Protein AF-A0A126QMX7-F1 (afdb_monomer)

Radius of gyration: 22.41 Å; Cα contacts (8 Å, |Δi|>4): 35; chains: 1; bounding box: 69×64×42 Å

Mean predicted aligned error: 15.21 Å

Secondary structure (DSSP, 8-state):
--HHHHHHHHHHHHHHHHTS-HHHHHHTHHHHHHHHHS--SSHHHHHHHHHHHHHHHHHHHHHHHHHHHHHTT-TTSPPPP--TTGGGS-GGGTT--------------------------------

Organism: NCBI:txid1716143

pLDDT: mean 73.43, std 20.55, range [33.56, 97.38]

Foldseek 3Di:
DVVVVVVVVVVVVVVVLLPDDLVVLVVCQVVLVVLQVDDDPDPVNVVSVVSNVSSLVNQLVVVVVVQVVVCVVDPPDDRDDDDSVVSSDPPPPVVPPDDPDDDDDDDDDDDDDDDDDDDDDDDDDDD

Structure (mmCIF, N/CA/C/O backbone):
data_AF-A0A126QMX7-F1
#
_entry.id   AF-A0A126QMX7-F1
#
loop_
_atom_site.group_PDB
_atom_site.id
_atom_site.type_symbol
_atom_site.label_atom_id
_atom_site.label_alt_id
_atom_site.label_comp_id
_atom_site.label_asym_id
_atom_site.label_entity_id
_atom_site.label_seq_id
_atom_site.pdbx_PDB_ins_code
_atom_site.Cartn_x
_atom_site.Cartn_y
_atom_site.Cartn_z
_atom_site.occupancy
_atom_site.B_iso_or_equiv
_atom_site.auth_seq_id
_atom_site.auth_comp_id
_atom_site.auth_asym_id
_atom_site.auth_atom_id
_atom_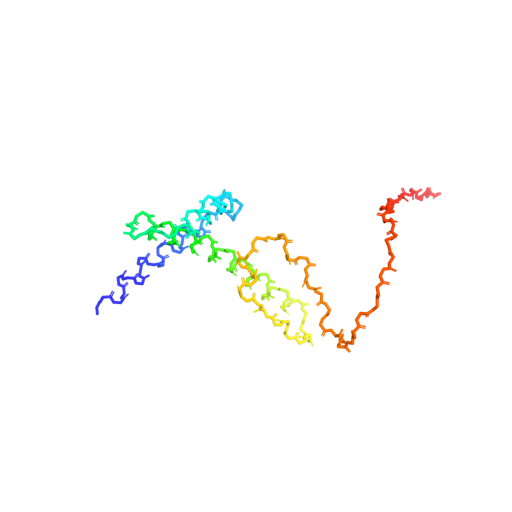site.pdbx_PDB_model_num
ATOM 1 N N . MET A 1 1 ? -10.896 24.576 -3.202 1.00 53.03 1 MET A N 1
ATOM 2 C CA . MET A 1 1 ? -9.943 24.752 -2.073 1.00 53.03 1 MET A CA 1
ATOM 3 C C . MET A 1 1 ? -9.623 23.445 -1.331 1.00 53.03 1 MET A C 1
ATOM 5 O O . MET A 1 1 ? -8.533 23.349 -0.782 1.00 53.03 1 MET A O 1
ATOM 9 N N . SER A 1 2 ? -10.504 22.435 -1.325 1.00 59.12 2 SER A N 1
ATOM 10 C CA . SER A 1 2 ? -10.284 21.117 -0.691 1.00 59.12 2 SER A CA 1
ATOM 11 C C . SER A 1 2 ? -9.320 20.187 -1.445 1.00 59.12 2 SER A C 1
ATOM 13 O O . SER A 1 2 ? -8.597 19.427 -0.802 1.00 59.12 2 SER A O 1
ATOM 15 N N . GLU A 1 3 ? -9.255 20.277 -2.779 1.00 61.31 3 GLU A N 1
ATOM 16 C CA . GLU A 1 3 ? -8.410 19.407 -3.620 1.00 61.31 3 GLU A CA 1
ATOM 17 C C . GLU A 1 3 ? -6.930 19.441 -3.214 1.00 61.31 3 GLU A C 1
ATOM 19 O O . GLU A 1 3 ? -6.346 18.386 -2.979 1.00 61.31 3 GLU A O 1
ATOM 24 N N . SER A 1 4 ? -6.343 20.626 -2.982 1.00 84.25 4 SER A N 1
ATOM 25 C CA . SER A 1 4 ? -4.911 20.703 -2.642 1.00 84.25 4 SER A CA 1
ATOM 26 C C . SER A 1 4 ? -4.563 20.094 -1.278 1.00 84.25 4 SER A C 1
ATOM 28 O O . SER A 1 4 ? -3.423 19.688 -1.075 1.00 84.25 4 SER A O 1
ATOM 30 N N . TYR A 1 5 ? -5.496 20.048 -0.317 1.00 89.94 5 TYR A N 1
ATOM 31 C CA . TYR A 1 5 ? -5.214 19.485 1.010 1.00 89.94 5 TYR A CA 1
ATOM 32 C C . TYR A 1 5 ? -5.237 17.956 0.976 1.00 89.94 5 TYR A C 1
ATOM 34 O O . TYR A 1 5 ? -4.306 17.316 1.467 1.00 89.94 5 TYR A O 1
ATOM 42 N N . MET A 1 6 ? -6.268 17.384 0.348 1.00 92.00 6 MET A N 1
ATOM 43 C CA . MET A 1 6 ? -6.391 15.935 0.188 1.00 92.00 6 MET A CA 1
ATOM 44 C C . MET A 1 6 ? -5.265 15.376 -0.679 1.00 92.00 6 MET A C 1
ATOM 46 O O . MET A 1 6 ? -4.635 14.393 -0.301 1.00 92.00 6 MET A O 1
ATOM 50 N N . GLU A 1 7 ? -4.936 16.047 -1.781 1.00 92.62 7 GLU A N 1
ATOM 51 C CA . GLU A 1 7 ? -3.807 15.669 -2.629 1.00 92.62 7 GLU A CA 1
ATOM 52 C C . GLU A 1 7 ? -2.480 15.710 -1.857 1.00 92.62 7 GLU A C 1
ATOM 54 O O . GLU A 1 7 ? -1.708 14.754 -1.895 1.00 92.62 7 GLU A O 1
ATOM 59 N N . LYS A 1 8 ? -2.226 16.765 -1.068 1.00 93.69 8 LYS A N 1
ATOM 60 C CA . LYS A 1 8 ? -1.029 16.843 -0.210 1.00 93.69 8 LYS A CA 1
ATOM 61 C C . LYS A 1 8 ? -0.971 15.708 0.811 1.00 93.69 8 LYS A C 1
ATOM 63 O O . LYS A 1 8 ? 0.116 15.190 1.069 1.00 93.69 8 LYS A O 1
ATOM 68 N N . ALA A 1 9 ? -2.107 15.321 1.391 1.00 93.56 9 ALA A N 1
ATOM 69 C CA . ALA A 1 9 ? -2.177 14.199 2.321 1.00 93.56 9 ALA A CA 1
ATOM 70 C C . ALA A 1 9 ? -1.854 12.870 1.621 1.00 93.56 9 ALA A C 1
ATOM 72 O O . ALA A 1 9 ? -1.011 12.115 2.108 1.00 93.56 9 ALA A O 1
ATOM 73 N N . LEU A 1 10 ? -2.441 12.625 0.446 1.00 91.56 10 LEU A N 1
ATOM 74 C CA . LEU A 1 10 ? -2.161 11.439 -0.367 1.00 91.56 10 LEU A CA 1
ATOM 75 C C . LEU A 1 10 ? -0.696 11.387 -0.815 1.00 91.56 10 LEU A C 1
ATOM 77 O O . LEU A 1 10 ? -0.053 10.350 -0.681 1.00 91.56 10 LEU A O 1
ATOM 81 N N . LEU A 1 11 ? -0.120 12.509 -1.253 1.00 93.94 11 LEU A N 1
ATOM 82 C CA . LEU A 1 11 ? 1.299 12.599 -1.606 1.00 93.94 11 LEU A CA 1
ATOM 83 C C . LEU A 1 11 ? 2.211 12.330 -0.406 1.00 93.94 11 LEU A C 1
ATOM 85 O O . LEU A 1 11 ? 3.261 11.703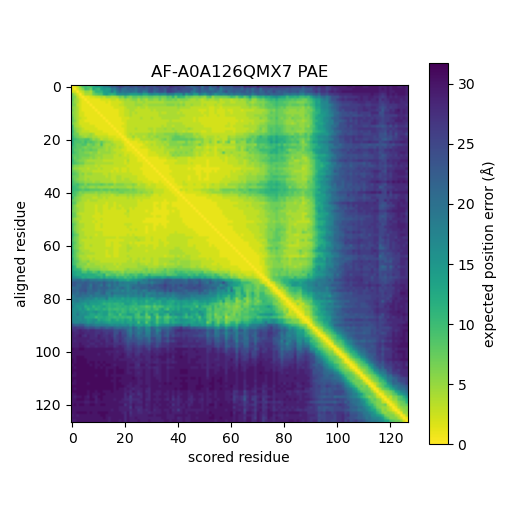 -0.553 1.00 93.94 11 LEU A O 1
ATOM 89 N N . LYS A 1 12 ? 1.830 12.784 0.793 1.00 94.44 12 LYS A N 1
ATOM 90 C CA . LYS A 1 12 ? 2.576 12.486 2.020 1.00 94.44 12 LYS A CA 1
ATOM 91 C C . LYS A 1 12 ? 2.549 10.989 2.328 1.00 94.44 12 LYS A C 1
ATOM 93 O O . LYS A 1 12 ? 3.607 10.432 2.611 1.00 94.44 12 LYS A O 1
ATOM 98 N N . LEU A 1 13 ? 1.387 10.346 2.214 1.00 92.44 13 LEU A N 1
ATOM 99 C CA . LEU A 1 13 ? 1.252 8.896 2.373 1.00 92.44 13 LEU A CA 1
ATOM 100 C C . LEU A 1 13 ? 2.072 8.141 1.324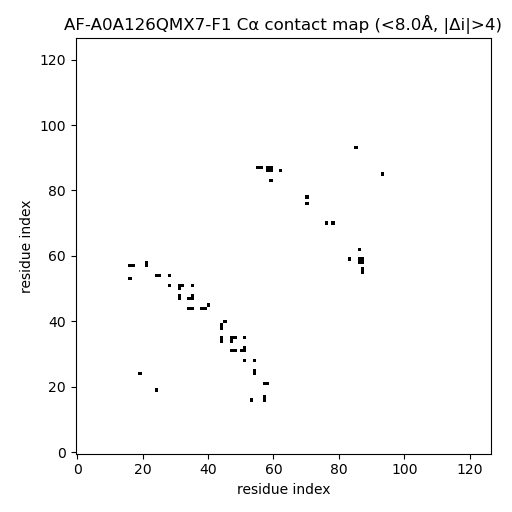 1.00 92.44 13 LEU A C 1
ATOM 102 O O . LEU A 1 13 ? 2.840 7.256 1.682 1.00 92.44 13 LEU A O 1
ATOM 106 N N . ALA A 1 14 ? 1.994 8.537 0.053 1.00 92.44 14 ALA A N 1
ATOM 107 C CA . ALA A 1 14 ? 2.763 7.917 -1.023 1.00 92.44 14 ALA A CA 1
ATOM 108 C C . ALA A 1 14 ? 4.273 7.970 -0.748 1.00 92.44 14 ALA A C 1
ATOM 110 O O . ALA A 1 14 ? 4.962 6.963 -0.889 1.00 92.44 14 ALA A O 1
ATOM 111 N N . ARG A 1 15 ? 4.793 9.115 -0.282 1.00 93.44 15 ARG A N 1
ATOM 112 C CA . ARG A 1 15 ? 6.208 9.254 0.105 1.00 93.44 15 ARG A CA 1
ATOM 113 C C . ARG A 1 15 ? 6.583 8.366 1.286 1.00 93.44 15 ARG A C 1
ATOM 115 O O . ARG A 1 15 ? 7.652 7.769 1.261 1.00 93.44 15 ARG A O 1
ATOM 122 N N . GLN A 1 16 ? 5.722 8.286 2.301 1.00 92.12 16 GLN A N 1
ATOM 123 C CA . GLN A 1 16 ? 5.947 7.417 3.458 1.00 92.12 16 GLN A CA 1
ATOM 124 C C . GLN A 1 16 ? 5.988 5.945 3.045 1.00 92.12 16 GLN A C 1
ATOM 126 O O . GLN A 1 16 ? 6.894 5.227 3.446 1.00 92.12 16 GLN A O 1
ATOM 131 N N . ILE A 1 17 ? 5.055 5.517 2.195 1.00 90.38 17 ILE A N 1
ATOM 132 C CA . ILE A 1 17 ? 4.983 4.135 1.716 1.00 90.38 17 ILE A CA 1
ATOM 133 C C . ILE A 1 17 ? 6.193 3.792 0.852 1.00 90.38 17 ILE A C 1
ATOM 135 O O . ILE A 1 17 ? 6.785 2.732 1.016 1.00 90.38 17 ILE A O 1
ATOM 139 N N . ASN A 1 18 ? 6.601 4.713 -0.022 1.00 88.88 18 ASN A N 1
ATOM 140 C CA . ASN A 1 18 ? 7.752 4.533 -0.900 1.00 88.88 18 ASN A CA 1
ATOM 141 C C . ASN A 1 18 ? 9.095 4.464 -0.149 1.00 88.88 18 ASN A C 1
ATOM 143 O O . ASN A 1 18 ? 10.097 4.087 -0.747 1.00 88.88 18 ASN A O 1
ATOM 147 N N . ALA A 1 19 ? 9.125 4.856 1.129 1.00 88.38 19 ALA A N 1
ATOM 148 C CA . ALA A 1 19 ? 10.298 4.723 1.986 1.00 88.38 19 ALA A CA 1
ATOM 149 C C . ALA A 1 19 ? 10.424 3.328 2.624 1.00 88.38 19 ALA A C 1
ATOM 151 O O . ALA A 1 19 ? 11.506 2.985 3.096 1.00 88.38 19 ALA A O 1
ATOM 152 N N . TYR A 1 20 ? 9.351 2.529 2.652 1.00 85.56 20 TYR A N 1
ATOM 153 C CA . TYR A 1 20 ? 9.419 1.137 3.095 1.00 85.56 20 TYR A CA 1
ATOM 154 C C . TYR A 1 20 ? 9.965 0.245 1.981 1.00 85.56 20 TYR A C 1
ATOM 156 O O . TYR A 1 20 ? 9.678 0.458 0.800 1.00 85.56 20 TYR A O 1
ATOM 164 N N . ASP A 1 21 ? 10.725 -0.783 2.357 1.00 80.38 21 ASP A N 1
ATOM 165 C CA . ASP A 1 21 ? 11.134 -1.806 1.404 1.00 80.38 21 ASP A CA 1
ATOM 166 C C . ASP A 1 21 ? 9.953 -2.728 1.033 1.00 80.38 21 ASP A C 1
ATOM 168 O O . ASP A 1 21 ? 9.015 -2.954 1.808 1.00 80.38 21 ASP A O 1
ATOM 172 N N . GLU A 1 22 ? 9.974 -3.238 -0.200 1.00 80.56 22 GLU A N 1
ATOM 173 C CA . GLU A 1 22 ? 8.904 -4.094 -0.721 1.00 80.56 22 GLU A CA 1
ATOM 174 C C . GLU A 1 22 ? 8.801 -5.407 0.061 1.00 80.56 22 GLU A C 1
ATOM 176 O O . GLU A 1 22 ? 7.695 -5.865 0.341 1.00 80.56 22 GLU A O 1
ATOM 181 N N . ALA A 1 23 ? 9.933 -5.995 0.457 1.00 80.81 23 ALA A N 1
ATOM 182 C CA . ALA A 1 23 ? 9.966 -7.271 1.167 1.00 80.81 23 ALA A CA 1
ATOM 183 C C . ALA A 1 23 ? 9.203 -7.204 2.503 1.00 80.81 23 ALA A C 1
ATOM 185 O O . ALA A 1 23 ? 8.423 -8.100 2.835 1.00 80.81 23 ALA A O 1
ATOM 186 N N . SER A 1 24 ? 9.361 -6.104 3.234 1.00 82.69 24 SER A N 1
ATOM 187 C CA . SER A 1 24 ? 8.686 -5.825 4.496 1.00 82.69 24 SER A CA 1
ATOM 188 C C . SER A 1 24 ? 7.192 -5.627 4.290 1.00 82.69 24 SER A C 1
ATOM 190 O O . SER A 1 24 ? 6.399 -6.157 5.066 1.00 82.69 24 SER A O 1
ATOM 192 N N . LEU A 1 25 ? 6.771 -4.931 3.230 1.00 83.19 25 LEU A N 1
ATOM 193 C CA . LEU A 1 25 ? 5.347 -4.786 2.910 1.00 83.19 25 LEU A CA 1
ATOM 194 C C . LEU A 1 25 ? 4.720 -6.115 2.471 1.00 83.19 25 LEU A C 1
ATOM 196 O O . LEU A 1 25 ? 3.607 -6.437 2.889 1.00 83.19 25 LEU A O 1
ATOM 200 N N . MET A 1 26 ? 5.450 -6.925 1.705 1.00 85.50 26 MET A N 1
ATOM 201 C CA . MET A 1 26 ? 4.994 -8.247 1.274 1.00 85.50 26 MET A CA 1
ATOM 202 C C . MET A 1 26 ? 4.862 -9.233 2.436 1.00 85.50 26 MET A C 1
ATOM 204 O O . MET A 1 26 ? 3.979 -10.087 2.400 1.00 85.50 26 MET A O 1
ATOM 208 N N . SER A 1 27 ? 5.637 -9.075 3.514 1.00 87.19 27 SER A N 1
ATOM 209 C CA . SER A 1 27 ? 5.455 -9.875 4.737 1.00 87.19 27 SER A CA 1
ATOM 210 C C . SER A 1 27 ? 4.065 -9.704 5.375 1.00 87.19 27 SER A C 1
ATOM 212 O O . SER A 1 27 ? 3.571 -10.597 6.061 1.00 87.19 27 SER A O 1
ATOM 214 N N . LEU A 1 28 ? 3.400 -8.570 5.125 1.00 90.94 28 LEU A N 1
ATOM 215 C CA . LEU A 1 28 ? 2.053 -8.280 5.615 1.00 90.94 28 LEU A CA 1
ATOM 216 C C . LEU A 1 28 ? 0.960 -8.739 4.643 1.00 90.94 28 LEU A C 1
ATOM 218 O O . LEU A 1 28 ? -0.217 -8.727 5.012 1.00 90.94 28 LEU A O 1
ATOM 222 N N . TRP A 1 29 ? 1.326 -9.145 3.426 1.00 91.19 29 TRP A N 1
ATOM 223 C CA . TRP A 1 29 ? 0.382 -9.440 2.353 1.00 91.19 29 TRP A CA 1
ATOM 224 C C . TRP A 1 29 ? -0.624 -10.520 2.755 1.00 91.19 29 TRP A C 1
ATOM 226 O O . TRP A 1 29 ? -1.824 -10.260 2.745 1.00 91.19 29 TRP A O 1
ATOM 236 N N . GLU A 1 30 ? -0.152 -11.692 3.195 1.00 89.88 30 GLU A N 1
ATOM 237 C CA . GLU A 1 30 ? -1.019 -12.834 3.540 1.00 89.88 30 GLU A CA 1
ATOM 238 C C . GLU A 1 30 ? -2.001 -12.480 4.664 1.00 89.88 30 GLU A C 1
ATOM 240 O O . GLU A 1 30 ? -3.185 -12.810 4.605 1.00 89.88 30 GLU A O 1
ATOM 245 N N . LYS A 1 31 ? -1.528 -11.715 5.653 1.00 93.38 31 LYS A N 1
ATOM 246 C CA . LYS A 1 31 ? -2.339 -11.246 6.779 1.00 93.38 31 LYS A CA 1
ATOM 247 C C . LYS A 1 31 ? -3.499 -10.363 6.326 1.00 93.38 31 LYS A C 1
ATOM 249 O O . LYS A 1 31 ? -4.602 -10.500 6.851 1.00 93.38 31 LYS A O 1
ATOM 254 N N . TYR A 1 32 ? -3.252 -9.413 5.427 1.00 94.81 32 TYR A N 1
ATOM 255 C CA . TYR A 1 32 ? -4.299 -8.497 4.975 1.00 94.81 32 TYR A CA 1
ATOM 256 C C . TYR A 1 32 ? -5.172 -9.107 3.877 1.00 94.81 32 TYR A C 1
ATOM 258 O O . TYR A 1 32 ? -6.372 -8.855 3.883 1.00 94.81 32 TYR A O 1
ATOM 266 N N . ALA A 1 33 ? -4.623 -9.973 3.023 1.00 92.50 33 ALA A N 1
ATOM 267 C CA . ALA A 1 33 ? -5.399 -10.742 2.055 1.00 92.50 33 ALA A CA 1
ATOM 268 C C . ALA A 1 33 ? -6.480 -11.585 2.750 1.00 92.50 33 ALA A C 1
ATOM 270 O O . ALA A 1 33 ? -7.647 -11.525 2.368 1.00 92.50 33 ALA A O 1
ATOM 271 N N . GLU A 1 34 ? -6.121 -12.305 3.820 1.00 93.75 34 GLU A N 1
ATOM 272 C CA . GLU A 1 34 ? -7.085 -13.118 4.571 1.00 93.75 34 GLU A CA 1
ATOM 273 C C . GLU A 1 34 ? -8.143 -12.255 5.275 1.00 93.75 34 GLU A C 1
ATOM 275 O O . GLU A 1 34 ? -9.325 -12.587 5.258 1.00 93.75 34 GLU A O 1
ATOM 280 N N . LYS A 1 35 ? -7.753 -11.101 5.834 1.00 94.00 35 LYS A N 1
ATOM 281 C CA . LYS A 1 35 ? -8.706 -10.156 6.442 1.00 94.00 35 LYS A CA 1
ATOM 282 C C . LYS A 1 35 ? -9.708 -9.591 5.440 1.00 94.00 35 LYS A C 1
ATOM 284 O O . LYS A 1 35 ? -10.868 -9.417 5.784 1.00 94.00 35 LYS A O 1
ATOM 289 N N . VAL A 1 36 ? -9.259 -9.268 4.230 1.00 94.94 36 VAL A N 1
ATOM 290 C CA . VAL A 1 36 ? -10.117 -8.689 3.187 1.00 94.94 36 VAL A CA 1
ATOM 291 C C . VAL A 1 36 ? -11.045 -9.744 2.587 1.00 94.94 36 VAL A C 1
ATOM 293 O O . VAL A 1 36 ? -12.181 -9.425 2.242 1.00 94.94 36 VAL A O 1
ATOM 296 N N . ARG A 1 37 ? -10.590 -11.001 2.507 1.00 94.06 37 ARG A N 1
ATOM 297 C CA . ARG A 1 37 ? -11.362 -12.133 1.979 1.00 94.06 37 ARG A CA 1
ATOM 298 C C . ARG A 1 37 ? -12.682 -12.359 2.719 1.00 94.06 37 ARG A C 1
ATOM 300 O O . ARG A 1 37 ? -13.666 -12.740 2.087 1.00 94.06 37 ARG A O 1
ATOM 307 N N . HIS A 1 38 ? -12.706 -12.128 4.029 1.00 93.50 38 HIS A N 1
ATOM 308 C CA . HIS A 1 38 ? -13.916 -12.230 4.844 1.00 93.50 38 HIS A CA 1
ATOM 309 C C . HIS A 1 38 ? -14.542 -10.848 4.991 1.00 93.50 38 HIS A C 1
ATOM 311 O O . HIS A 1 38 ? -14.072 -10.025 5.772 1.00 93.50 38 HIS A O 1
ATOM 317 N N . PHE A 1 39 ? -15.584 -10.576 4.206 1.00 95.19 39 PHE A N 1
ATOM 318 C CA . PHE A 1 39 ? -16.288 -9.300 4.282 1.00 95.19 39 PHE A CA 1
ATOM 319 C C . PHE A 1 39 ? -16.938 -9.106 5.655 1.00 95.19 39 PHE A C 1
ATOM 321 O O . PHE A 1 39 ? -17.756 -9.918 6.088 1.00 95.19 39 PHE A O 1
ATOM 328 N N . GLU A 1 40 ? -16.635 -7.974 6.284 1.00 93.50 40 GLU A N 1
ATOM 329 C CA . GLU A 1 40 ? -17.325 -7.493 7.473 1.00 93.50 40 GLU A CA 1
ATOM 330 C C . GLU A 1 40 ? -17.677 -6.013 7.274 1.00 93.50 40 GLU A C 1
ATOM 332 O O . GLU A 1 40 ? -16.799 -5.231 6.908 1.00 93.50 40 GLU A O 1
ATOM 337 N N . PRO A 1 41 ? -18.915 -5.568 7.550 1.00 94.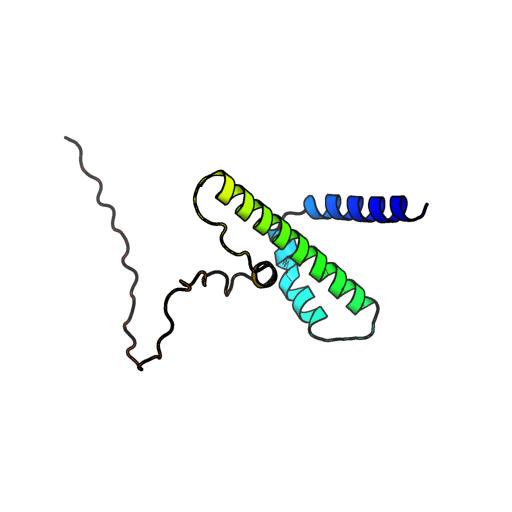56 41 PRO A N 1
ATOM 338 C CA . PRO A 1 41 ? -19.296 -4.160 7.438 1.00 94.56 41 PRO A CA 1
ATOM 339 C C . PRO A 1 41 ? -18.779 -3.358 8.646 1.00 94.56 41 PRO A C 1
ATOM 341 O O . PRO A 1 41 ? -19.546 -2.787 9.422 1.00 94.56 41 PRO A O 1
ATOM 344 N N . THR A 1 42 ? -17.462 -3.369 8.858 1.00 97.00 42 THR A N 1
ATOM 345 C CA . THR A 1 42 ? -16.796 -2.719 9.987 1.00 97.00 42 THR A CA 1
ATOM 346 C C . THR A 1 42 ? -15.695 -1.785 9.505 1.00 97.00 42 THR A C 1
ATOM 348 O O . THR A 1 42 ? -15.001 -2.057 8.527 1.00 97.00 42 THR A O 1
ATOM 351 N N . LYS A 1 43 ? -15.450 -0.711 10.265 1.00 96.56 43 LYS A N 1
ATOM 352 C CA . LYS A 1 43 ? -14.328 0.209 10.003 1.00 96.56 43 LYS A CA 1
ATOM 353 C C . LYS A 1 43 ? -12.979 -0.511 9.933 1.00 96.56 43 LYS A C 1
ATOM 355 O O . LYS A 1 43 ? -12.113 -0.139 9.156 1.00 96.56 43 LYS A O 1
ATOM 360 N N . ARG A 1 44 ? -12.806 -1.570 10.731 1.00 95.62 44 ARG A N 1
ATOM 361 C CA . ARG A 1 44 ? -11.574 -2.373 10.741 1.00 95.62 44 ARG A CA 1
ATOM 362 C C . ARG A 1 44 ? -11.360 -3.115 9.428 1.00 95.62 44 ARG A C 1
ATOM 364 O O . ARG A 1 44 ? -10.218 -3.268 9.003 1.00 95.62 44 ARG A O 1
ATOM 371 N N . TRP A 1 45 ? -12.437 -3.595 8.814 1.00 97.38 45 TRP A N 1
ATOM 372 C CA . TRP A 1 45 ? -12.365 -4.222 7.502 1.00 97.38 45 TRP A CA 1
ATOM 373 C C . TRP A 1 45 ? -12.044 -3.186 6.422 1.00 97.38 45 TRP A C 1
ATOM 375 O O . TRP A 1 45 ? -11.127 -3.409 5.638 1.00 97.38 45 TRP A O 1
ATOM 385 N N . GLU A 1 46 ? -12.691 -2.016 6.445 1.00 97.12 46 GLU A N 1
ATOM 386 C CA . GLU A 1 46 ? -12.374 -0.907 5.527 1.00 97.12 46 GLU A CA 1
ATOM 387 C C . GLU A 1 46 ? -10.891 -0.504 5.617 1.00 97.12 46 GLU A C 1
ATOM 389 O O . GLU A 1 46 ? -10.199 -0.401 4.604 1.00 97.12 46 GLU A O 1
ATOM 394 N N . GLU A 1 47 ? -10.361 -0.359 6.835 1.00 97.00 47 GLU A N 1
ATOM 395 C CA . GLU A 1 47 ? -8.937 -0.102 7.074 1.00 97.00 47 GLU A CA 1
ATOM 396 C C . GLU A 1 47 ? -8.049 -1.231 6.530 1.00 97.00 47 GLU A C 1
ATOM 398 O O . GLU A 1 47 ? -7.019 -0.963 5.909 1.00 97.00 47 GLU A O 1
ATOM 403 N N . ALA A 1 48 ? -8.438 -2.497 6.720 1.00 96.50 48 ALA A N 1
ATOM 404 C CA . ALA A 1 48 ? -7.697 -3.642 6.196 1.00 96.50 48 ALA A CA 1
ATOM 405 C C . ALA A 1 48 ? -7.654 -3.650 4.660 1.00 96.50 48 ALA A C 1
ATOM 407 O O . ALA A 1 48 ? -6.600 -3.937 4.091 1.00 96.50 48 ALA A O 1
ATOM 408 N N . VAL A 1 49 ? -8.756 -3.283 3.998 1.00 95.75 49 VAL A N 1
ATOM 409 C CA . VAL A 1 49 ? -8.828 -3.122 2.538 1.00 95.75 49 VAL A CA 1
ATOM 410 C C . VAL A 1 49 ? -7.895 -2.014 2.069 1.00 95.75 49 VAL A C 1
ATOM 412 O O . VAL A 1 49 ? -7.157 -2.211 1.102 1.00 95.75 49 VAL A O 1
ATOM 415 N N . LEU A 1 50 ? -7.886 -0.863 2.744 1.00 95.56 50 LEU A N 1
ATOM 416 C CA . LEU A 1 50 ? -6.989 0.235 2.388 1.00 95.56 50 LEU A CA 1
ATOM 4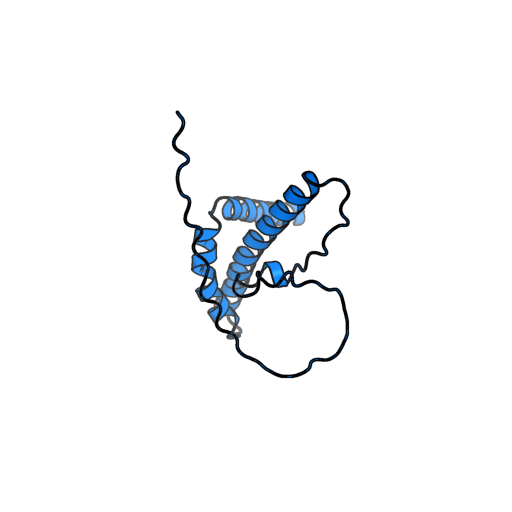17 C C . LEU A 1 50 ? -5.524 -0.180 2.538 1.00 95.56 50 LEU A C 1
ATOM 419 O O . LEU A 1 50 ? -4.749 -0.004 1.602 1.00 95.56 50 LEU A O 1
ATOM 423 N N . VAL A 1 51 ? -5.149 -0.802 3.660 1.00 94.25 51 VAL A N 1
ATOM 424 C CA . VAL A 1 51 ? -3.776 -1.290 3.866 1.00 94.25 51 VAL A CA 1
ATOM 425 C C . VAL A 1 51 ? -3.390 -2.325 2.810 1.00 94.25 51 VAL A C 1
ATOM 427 O O . VAL A 1 51 ? -2.296 -2.240 2.254 1.00 94.25 51 VAL A O 1
ATOM 430 N N . PHE A 1 52 ? -4.285 -3.260 2.484 1.00 93.94 52 PHE A N 1
ATOM 431 C CA . PHE A 1 52 ? -4.042 -4.235 1.426 1.00 93.94 52 PHE A CA 1
ATOM 432 C C . PHE A 1 52 ? -3.772 -3.544 0.083 1.00 93.94 52 PHE A C 1
ATOM 434 O O . PHE A 1 52 ? -2.752 -3.810 -0.545 1.00 93.94 52 PHE A O 1
ATOM 441 N N . ASN A 1 53 ? -4.607 -2.582 -0.318 1.00 92.88 53 ASN A N 1
ATOM 442 C CA . ASN A 1 53 ? -4.419 -1.833 -1.563 1.00 92.88 53 ASN A CA 1
ATOM 443 C C . ASN A 1 53 ? -3.119 -1.017 -1.594 1.00 92.88 53 ASN A C 1
ATOM 445 O O . ASN A 1 53 ? -2.514 -0.879 -2.657 1.00 92.88 53 ASN A O 1
ATOM 449 N N . LEU A 1 54 ? -2.645 -0.505 -0.455 1.00 92.50 54 LEU A N 1
ATOM 450 C CA . LEU A 1 54 ? -1.345 0.169 -0.384 1.00 92.50 54 LEU A CA 1
ATOM 451 C C . LEU A 1 54 ? -0.184 -0.799 -0.660 1.00 92.50 54 LEU A C 1
ATOM 453 O O . LEU A 1 54 ? 0.738 -0.441 -1.391 1.00 92.50 54 LEU A O 1
ATOM 457 N N . ILE A 1 55 ? -0.254 -2.036 -0.151 1.00 91.00 55 ILE A N 1
ATOM 458 C CA . ILE A 1 55 ? 0.731 -3.090 -0.459 1.00 91.00 55 ILE A CA 1
ATOM 459 C C . ILE A 1 55 ? 0.708 -3.402 -1.964 1.00 91.00 55 ILE A C 1
ATOM 461 O O . ILE A 1 55 ? 1.757 -3.396 -2.613 1.00 91.00 55 ILE A O 1
ATOM 465 N N . GLN A 1 56 ? -0.486 -3.587 -2.540 1.00 90.12 56 GLN A N 1
ATOM 466 C CA . GLN A 1 56 ? -0.650 -3.842 -3.978 1.00 90.12 56 GLN A CA 1
ATOM 467 C C . GLN A 1 56 ? -0.105 -2.685 -4.831 1.00 90.12 56 GLN A C 1
ATOM 469 O O . GLN A 1 56 ? 0.536 -2.918 -5.854 1.00 90.12 56 GLN A O 1
ATOM 474 N N . SER A 1 57 ? -0.310 -1.440 -4.390 1.00 90.12 57 SER A N 1
ATOM 475 C CA . SER A 1 57 ? 0.171 -0.234 -5.076 1.00 90.12 57 SER A CA 1
ATOM 476 C C . SER A 1 57 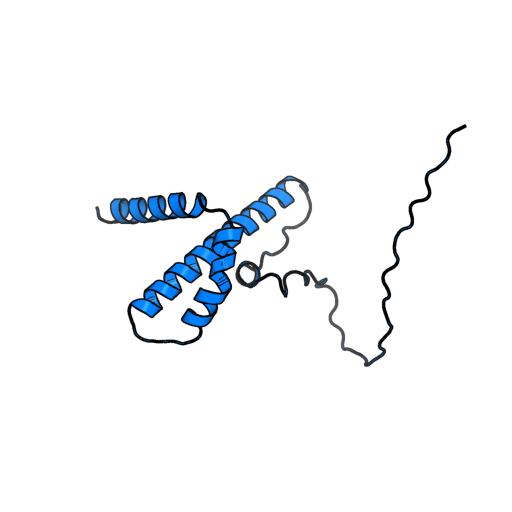? 1.697 -0.182 -5.143 1.00 90.12 57 SER A C 1
ATOM 478 O O . SER A 1 57 ? 2.252 0.165 -6.186 1.00 90.12 57 SER A O 1
ATOM 480 N N . THR A 1 58 ? 2.393 -0.567 -4.066 1.00 89.31 58 THR A N 1
ATOM 481 C CA . THR A 1 58 ? 3.862 -0.643 -4.068 1.00 89.31 58 THR A CA 1
ATOM 482 C C . THR A 1 58 ? 4.360 -1.655 -5.091 1.00 89.31 58 THR A C 1
ATOM 484 O O . THR A 1 58 ? 5.268 -1.342 -5.866 1.00 89.31 58 THR A O 1
ATOM 487 N N . ARG A 1 59 ? 3.735 -2.837 -5.147 1.00 87.19 59 ARG A N 1
ATOM 488 C CA . ARG A 1 59 ? 4.113 -3.871 -6.112 1.00 87.19 59 ARG A CA 1
ATOM 489 C C . ARG A 1 59 ? 3.842 -3.432 -7.545 1.00 87.19 59 ARG A C 1
ATOM 491 O O . ARG A 1 59 ? 4.730 -3.534 -8.384 1.00 87.19 59 ARG A O 1
ATOM 498 N N . LEU A 1 60 ? 2.659 -2.879 -7.815 1.00 88.25 60 LEU A N 1
ATOM 499 C CA . LEU A 1 60 ? 2.312 -2.356 -9.135 1.00 88.25 60 LEU A CA 1
ATOM 500 C C . LEU A 1 60 ? 3.329 -1.307 -9.603 1.00 88.25 60 LEU A C 1
ATOM 502 O O . LEU A 1 60 ? 3.814 -1.379 -10.728 1.00 88.25 60 LEU A O 1
ATOM 506 N N . LYS A 1 61 ? 3.703 -0.366 -8.729 1.00 90.69 61 LYS A N 1
ATOM 507 C CA . LYS A 1 61 ? 4.721 0.650 -9.029 1.00 90.69 61 LYS A CA 1
ATOM 508 C C . LYS A 1 61 ? 6.068 0.008 -9.389 1.00 90.69 61 LYS A C 1
ATOM 510 O O . LYS A 1 61 ? 6.703 0.438 -10.349 1.00 90.69 61 LYS A O 1
ATOM 515 N N . ASN A 1 62 ? 6.504 -1.014 -8.652 1.00 88.19 62 ASN A N 1
ATOM 516 C CA . ASN A 1 62 ? 7.768 -1.704 -8.929 1.00 88.19 62 ASN A CA 1
ATOM 517 C C . ASN A 1 62 ? 7.719 -2.488 -10.249 1.00 88.19 62 ASN A C 1
ATOM 519 O O . ASN A 1 62 ? 8.661 -2.426 -11.036 1.00 88.19 62 ASN A O 1
ATOM 523 N N . GLN A 1 63 ? 6.603 -3.154 -10.537 1.00 86.25 63 GLN A N 1
ATOM 524 C CA . GLN A 1 63 ? 6.400 -3.853 -11.806 1.00 86.25 63 GLN A CA 1
ATOM 525 C C . GLN A 1 63 ? 6.384 -2.884 -12.992 1.00 86.25 63 GLN A C 1
ATOM 527 O O . 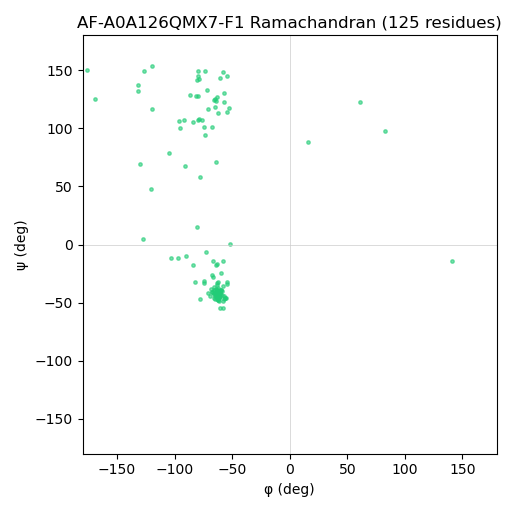GLN A 1 63 ? 7.051 -3.118 -13.998 1.00 86.25 63 GLN A O 1
ATOM 532 N N . LEU A 1 64 ? 5.707 -1.743 -12.846 1.00 88.31 64 LEU A N 1
ATOM 533 C CA . LEU A 1 64 ? 5.688 -0.690 -13.857 1.00 88.31 64 LEU A CA 1
ATOM 534 C C . LEU A 1 64 ? 7.085 -0.096 -14.085 1.00 88.31 64 LEU A C 1
ATOM 536 O O . LEU A 1 64 ? 7.462 0.189 -15.221 1.00 88.31 64 LEU A O 1
ATOM 540 N N . PHE A 1 65 ? 7.872 0.078 -13.022 1.00 88.25 65 PHE A N 1
ATOM 541 C CA . PHE A 1 65 ? 9.264 0.506 -13.138 1.00 88.25 65 PHE A CA 1
ATOM 542 C C . PHE A 1 65 ? 10.095 -0.510 -13.934 1.00 88.25 65 PHE A C 1
ATOM 544 O O . PHE A 1 65 ? 10.771 -0.127 -14.887 1.00 88.25 65 PHE A O 1
ATOM 551 N N . ASN A 1 66 ? 9.993 -1.799 -13.596 1.00 85.25 66 ASN A N 1
ATOM 552 C CA . ASN A 1 66 ? 10.709 -2.875 -14.284 1.00 85.25 66 ASN A CA 1
ATOM 553 C C . ASN A 1 66 ? 10.328 -2.966 -15.767 1.00 85.25 66 ASN A C 1
ATOM 555 O O . ASN A 1 66 ? 11.209 -3.103 -16.615 1.00 85.25 66 ASN A O 1
ATOM 559 N N . TYR A 1 67 ? 9.039 -2.831 -16.083 1.00 85.56 67 TYR A N 1
ATOM 560 C CA . TYR A 1 67 ? 8.539 -2.814 -17.456 1.00 85.56 67 TYR A CA 1
ATOM 561 C C . TYR A 1 67 ? 9.138 -1.663 -18.274 1.00 85.56 67 TYR A C 1
ATOM 563 O O . TYR A 1 67 ? 9.768 -1.896 -19.305 1.00 85.56 67 TYR A O 1
ATOM 571 N N . ASN A 1 68 ? 9.020 -0.424 -17.785 1.00 87.50 68 ASN A N 1
ATOM 572 C CA . ASN A 1 68 ? 9.553 0.746 -18.492 1.00 87.50 68 ASN A CA 1
ATOM 573 C C . ASN A 1 68 ? 11.084 0.685 -18.630 1.00 87.50 68 ASN A C 1
ATOM 575 O O . ASN A 1 68 ? 11.652 1.102 -19.644 1.00 87.50 68 ASN A O 1
ATOM 579 N N . TRP A 1 69 ? 11.767 0.135 -17.624 1.00 86.31 69 TRP A N 1
ATOM 580 C CA . TRP A 1 69 ? 13.208 -0.084 -17.670 1.00 86.31 69 TRP A CA 1
ATOM 581 C C . TRP A 1 69 ? 13.617 -1.107 -18.735 1.00 86.31 69 TRP A C 1
ATOM 583 O O . TRP A 1 69 ? 14.586 -0.876 -19.458 1.00 86.31 69 TRP A O 1
ATOM 593 N N . ALA A 1 70 ? 12.883 -2.217 -18.855 1.00 83.06 70 ALA A N 1
ATOM 594 C CA . ALA A 1 70 ? 13.126 -3.240 -19.867 1.00 83.06 70 ALA A CA 1
ATOM 595 C C . ALA A 1 70 ? 12.920 -2.688 -21.287 1.00 83.06 70 ALA A C 1
ATOM 597 O O . ALA A 1 70 ? 13.812 -2.823 -22.124 1.00 83.06 70 ALA A O 1
ATOM 598 N N . GLN A 1 71 ? 11.820 -1.964 -21.524 1.00 81.62 71 GLN A N 1
ATOM 599 C CA . GLN A 1 71 ? 11.552 -1.318 -22.815 1.00 81.62 71 GLN A CA 1
ATOM 600 C C . GLN A 1 71 ? 12.646 -0.331 -23.223 1.00 81.62 71 GLN A C 1
ATOM 602 O O . GLN A 1 71 ? 13.072 -0.303 -24.375 1.00 81.62 71 GLN A O 1
ATOM 607 N N . SER A 1 72 ? 13.168 0.438 -22.266 1.00 81.69 72 SER A N 1
ATOM 608 C CA . SER A 1 72 ? 14.251 1.393 -22.527 1.00 81.69 72 SER A CA 1
ATOM 609 C C . SER A 1 72 ? 15.558 0.719 -22.983 1.00 81.69 72 SER A C 1
ATOM 611 O O . SER A 1 72 ? 16.431 1.388 -23.530 1.00 81.69 72 SER A O 1
ATOM 613 N N . ARG A 1 73 ? 15.717 -0.595 -22.762 1.00 78.75 73 ARG A N 1
ATOM 614 C CA . ARG A 1 73 ? 16.895 -1.384 -23.164 1.00 78.75 73 ARG A CA 1
ATOM 615 C C . ARG A 1 73 ? 16.715 -2.143 -24.483 1.00 78.75 73 ARG A C 1
ATOM 617 O O . ARG A 1 73 ? 17.711 -2.631 -25.011 1.00 78.75 73 ARG A O 1
ATOM 624 N N . GLN A 1 74 ? 15.494 -2.234 -25.010 1.00 70.69 74 GLN A N 1
ATOM 625 C CA . GLN A 1 74 ? 15.163 -2.933 -26.258 1.00 70.69 74 GLN A CA 1
ATOM 626 C C . GLN A 1 74 ? 14.328 -2.024 -27.180 1.00 70.69 74 GLN A C 1
ATOM 628 O O . GLN A 1 74 ? 13.138 -2.261 -27.389 1.00 70.69 74 GLN A O 1
ATOM 633 N N . PRO A 1 75 ? 14.925 -0.953 -27.737 1.00 61.44 75 PRO A N 1
ATOM 634 C CA . PRO A 1 75 ? 14.222 -0.093 -28.679 1.00 61.44 75 PRO A CA 1
ATOM 635 C C . PRO A 1 75 ? 13.954 -0.863 -29.983 1.00 61.44 75 PRO A C 1
ATOM 637 O O . PRO A 1 75 ? 14.854 -1.021 -30.805 1.00 61.44 75 PRO A O 1
ATOM 640 N N . GLY A 1 76 ? 12.726 -1.357 -30.167 1.00 64.38 76 GLY A N 1
ATOM 641 C CA . GLY A 1 76 ? 12.283 -1.997 -31.414 1.00 64.38 76 GLY A CA 1
ATOM 642 C C . GLY A 1 76 ? 11.380 -3.222 -31.259 1.00 64.38 76 GLY A C 1
ATOM 643 O O . GLY A 1 76 ? 10.754 -3.612 -32.241 1.00 64.38 76 GLY A O 1
ATOM 644 N N . GLU A 1 77 ? 11.274 -3.812 -30.065 1.00 65.44 77 GLU A N 1
ATOM 645 C CA . GLU A 1 77 ? 10.287 -4.871 -29.812 1.00 65.44 77 GLU A CA 1
ATOM 646 C C . GLU A 1 77 ? 8.897 -4.276 -29.532 1.00 65.44 77 GLU A C 1
ATOM 648 O O . GLU A 1 77 ? 8.790 -3.221 -28.893 1.00 65.44 77 GLU A O 1
ATOM 653 N N . PRO A 1 78 ? 7.818 -4.915 -30.026 1.00 61.84 78 PRO A N 1
ATOM 654 C CA . PRO A 1 78 ? 6.464 -4.465 -29.752 1.00 61.84 78 PRO A CA 1
ATOM 655 C C . PRO A 1 78 ? 6.187 -4.501 -28.238 1.00 61.84 78 PRO A C 1
ATOM 657 O O . PRO A 1 78 ? 6.669 -5.402 -27.547 1.00 61.84 78 PRO A O 1
ATOM 660 N N . PRO A 1 79 ? 5.419 -3.537 -27.696 1.00 62.16 79 PRO A N 1
ATOM 661 C CA . PRO A 1 79 ? 5.110 -3.498 -26.273 1.00 62.16 79 PRO A CA 1
ATOM 662 C C . PRO A 1 79 ? 4.435 -4.798 -25.826 1.00 62.16 79 PRO A C 1
ATOM 664 O O . PRO A 1 79 ? 3.380 -5.155 -26.346 1.00 62.16 79 PRO A O 1
ATOM 667 N N . VAL A 1 80 ? 5.026 -5.491 -24.850 1.00 67.19 80 VAL A N 1
ATOM 668 C CA . VAL A 1 80 ? 4.370 -6.623 -24.182 1.00 67.19 80 VAL A CA 1
ATOM 669 C C . VAL A 1 80 ? 3.152 -6.088 -23.430 1.00 67.19 80 VAL A C 1
ATOM 671 O O . VAL A 1 80 ? 3.277 -5.164 -22.625 1.00 67.19 80 VAL A O 1
ATOM 674 N N . GLU A 1 81 ? 1.974 -6.648 -23.695 1.00 66.44 81 GLU A N 1
ATOM 675 C CA . GLU A 1 81 ? 0.742 -6.248 -23.018 1.00 66.44 81 GLU A CA 1
ATOM 676 C C . GLU A 1 81 ? 0.839 -6.565 -21.517 1.00 66.44 81 GLU A C 1
ATOM 678 O O . GLU A 1 81 ? 1.125 -7.693 -21.109 1.00 66.44 81 GLU A O 1
ATOM 683 N N . LEU A 1 82 ? 0.660 -5.541 -20.680 1.00 66.56 82 LEU A N 1
ATOM 684 C CA . LEU A 1 82 ? 0.859 -5.642 -19.239 1.00 66.56 82 LEU A CA 1
ATOM 685 C C . LEU A 1 82 ? -0.485 -5.892 -18.538 1.00 66.56 82 LEU A C 1
ATOM 687 O O . LEU A 1 82 ? -1.286 -4.969 -18.381 1.00 66.56 82 LEU A O 1
ATOM 691 N N . ASP A 1 83 ? -0.723 -7.118 -18.068 1.00 73.19 83 ASP A N 1
ATOM 692 C CA . ASP A 1 83 ? -1.898 -7.418 -17.241 1.00 73.19 83 ASP A CA 1
ATOM 693 C C . ASP A 1 83 ? -1.721 -6.853 -15.821 1.00 73.19 83 ASP A C 1
ATOM 695 O O . ASP A 1 83 ? -1.153 -7.486 -14.927 1.00 73.19 83 ASP A O 1
ATOM 699 N N . LEU A 1 84 ? -2.246 -5.644 -15.608 1.00 67.12 84 LEU A N 1
ATOM 700 C CA . LEU A 1 84 ? -2.228 -4.944 -14.322 1.00 67.12 84 LEU A CA 1
ATOM 701 C C . LEU A 1 84 ? -2.834 -5.762 -13.172 1.00 67.12 84 LEU A C 1
ATOM 703 O O . LEU A 1 84 ? -2.387 -5.618 -12.032 1.00 67.12 84 LEU A O 1
ATOM 707 N N . ALA A 1 85 ? -3.829 -6.613 -13.439 1.00 66.44 85 ALA A N 1
ATOM 708 C CA . ALA A 1 85 ? -4.452 -7.432 -12.405 1.00 66.44 85 ALA A CA 1
ATOM 709 C C . ALA A 1 85 ? -3.491 -8.536 -11.940 1.00 66.44 85 ALA A C 1
ATOM 711 O O . ALA A 1 85 ? -3.321 -8.745 -10.731 1.00 66.44 85 ALA A O 1
ATOM 712 N N . ALA A 1 86 ? -2.786 -9.173 -12.880 1.00 68.06 86 ALA A N 1
ATOM 713 C CA . ALA A 1 86 ? -1.782 -10.192 -12.586 1.00 68.06 86 ALA A CA 1
ATOM 714 C C . ALA A 1 86 ? -0.593 -9.652 -11.773 1.00 68.06 86 ALA A C 1
ATOM 716 O O . ALA A 1 86 ? -0.076 -10.357 -10.903 1.00 68.06 86 ALA A O 1
ATOM 717 N N . LEU A 1 87 ? -0.204 -8.385 -11.967 1.00 66.00 87 LEU A N 1
ATOM 718 C CA . LEU A 1 87 ? 0.931 -7.761 -11.261 1.00 66.00 87 LEU A CA 1
ATOM 719 C C . LEU A 1 87 ? 0.748 -7.649 -9.747 1.00 66.00 87 LEU A C 1
ATOM 721 O O . LEU A 1 87 ? 1.711 -7.432 -9.012 1.00 66.00 87 LEU A O 1
ATOM 725 N N . THR A 1 88 ? -0.483 -7.783 -9.268 1.00 70.38 88 THR A N 1
ATOM 726 C CA . THR A 1 88 ? -0.804 -7.641 -7.850 1.00 70.38 88 THR A CA 1
ATOM 727 C C . THR A 1 88 ? -1.018 -9.001 -7.160 1.00 70.38 88 THR A C 1
ATOM 729 O O . THR A 1 88 ? -0.957 -9.085 -5.934 1.00 70.38 88 THR A O 1
ATOM 732 N N . ALA A 1 89 ? -1.131 -10.107 -7.910 1.00 67.31 89 ALA A N 1
ATOM 733 C CA . ALA A 1 89 ? -1.293 -11.468 -7.377 1.00 67.31 89 ALA A CA 1
ATOM 734 C C . ALA A 1 89 ? 0.062 -12.137 -7.056 1.00 67.31 89 ALA A C 1
ATOM 736 O O . ALA A 1 89 ? 0.953 -12.091 -7.907 1.00 67.31 89 ALA A O 1
ATOM 737 N N . PRO A 1 90 ? 0.295 -12.694 -5.853 1.00 63.56 90 PRO A N 1
ATOM 738 C CA . PRO A 1 90 ? 1.612 -13.179 -5.424 1.00 63.56 90 PRO A CA 1
ATOM 739 C C . PRO A 1 90 ? 2.209 -14.180 -6.424 1.00 63.56 90 PRO A C 1
ATOM 741 O O . PRO A 1 90 ? 1.487 -14.979 -7.016 1.00 63.56 90 PRO A O 1
ATOM 744 N N . GLU A 1 91 ? 3.535 -14.138 -6.584 1.00 61.03 91 GLU A N 1
ATOM 745 C CA . GLU A 1 91 ? 4.372 -14.779 -7.625 1.00 61.03 91 GLU A CA 1
ATOM 746 C C . GLU A 1 91 ? 4.178 -16.293 -7.862 1.00 61.03 91 GLU A C 1
ATOM 748 O O . GLU A 1 91 ? 4.808 -16.850 -8.757 1.00 61.03 91 GLU A O 1
ATOM 753 N N . LYS A 1 92 ? 3.282 -16.991 -7.152 1.00 51.66 92 LYS A N 1
ATOM 754 C CA . LYS A 1 92 ? 2.982 -18.407 -7.434 1.00 51.66 92 LYS A CA 1
ATOM 755 C C . LYS A 1 92 ? 2.482 -18.661 -8.866 1.00 51.66 92 LYS A C 1
ATOM 757 O O . LYS A 1 92 ? 2.516 -19.808 -9.291 1.00 51.66 92 LYS A O 1
ATOM 762 N N . ASN A 1 93 ? 2.091 -17.624 -9.616 1.00 44.00 93 ASN A N 1
ATOM 763 C CA . ASN A 1 93 ? 1.666 -17.725 -11.018 1.00 44.00 93 ASN A CA 1
ATOM 764 C C . ASN A 1 93 ? 2.388 -16.771 -11.993 1.00 44.00 93 ASN A C 1
ATOM 766 O O . ASN A 1 93 ? 2.059 -16.774 -13.177 1.00 44.00 93 ASN A O 1
ATOM 770 N N . ALA A 1 94 ? 3.392 -16.002 -11.554 1.00 44.16 94 ALA A N 1
ATOM 771 C CA . ALA A 1 94 ? 4.132 -15.090 -12.442 1.00 44.16 94 ALA A CA 1
ATOM 772 C C . ALA A 1 94 ? 5.089 -15.824 -13.410 1.00 44.16 94 ALA A C 1
ATOM 774 O O . ALA A 1 94 ? 5.641 -15.230 -14.328 1.00 44.16 94 ALA A O 1
ATOM 775 N N . GLY A 1 95 ? 5.240 -17.146 -13.258 1.00 40.34 95 GLY A N 1
ATOM 776 C CA . GLY A 1 95 ? 5.973 -18.016 -14.185 1.00 40.34 95 GLY A CA 1
ATOM 777 C C . GLY A 1 95 ? 5.194 -18.431 -15.440 1.00 40.34 95 GLY A C 1
ATOM 778 O O . GLY A 1 95 ? 5.579 -19.395 -16.097 1.00 40.34 95 GLY A O 1
ATOM 779 N N . ARG A 1 96 ? 4.079 -17.766 -15.761 1.00 39.56 96 ARG A N 1
ATOM 780 C CA . ARG A 1 96 ? 3.267 -18.055 -16.950 1.00 39.56 96 ARG A CA 1
ATOM 781 C C . ARG A 1 96 ? 3.172 -16.832 -17.868 1.00 39.56 96 ARG A C 1
ATOM 783 O O . ARG A 1 96 ? 2.103 -16.538 -18.381 1.00 39.56 96 ARG A O 1
ATOM 790 N N . LEU A 1 97 ? 4.309 -16.198 -18.161 1.00 42.12 97 LEU A N 1
ATOM 791 C CA . LEU A 1 97 ? 4.566 -15.729 -19.528 1.00 42.12 97 LEU A CA 1
ATOM 792 C C . LEU A 1 97 ? 4.642 -16.990 -20.409 1.00 42.12 97 LEU A C 1
ATOM 794 O O . LEU A 1 97 ? 5.719 -17.474 -20.733 1.00 42.12 97 LEU A O 1
ATOM 798 N N . ARG A 1 98 ? 3.493 -17.638 -20.634 1.00 40.66 98 ARG A N 1
ATOM 799 C CA . ARG A 1 98 ? 3.352 -18.695 -21.630 1.00 40.66 98 ARG A CA 1
ATOM 800 C C . ARG A 1 98 ? 2.908 -17.987 -22.891 1.00 40.66 98 ARG A C 1
ATOM 802 O O . ARG A 1 98 ? 1.782 -17.503 -22.929 1.00 40.66 98 ARG A O 1
ATOM 809 N N . ASP A 1 99 ? 3.837 -17.900 -23.832 1.00 37.50 99 ASP A N 1
ATOM 810 C CA . ASP A 1 99 ? 3.636 -18.158 -25.255 1.00 37.50 99 ASP A CA 1
ATOM 811 C C . ASP A 1 99 ? 2.150 -18.179 -25.639 1.00 37.50 99 ASP A C 1
ATOM 813 O O . ASP A 1 99 ? 1.483 -19.212 -25.564 1.00 37.50 99 ASP A O 1
ATOM 817 N N . ALA A 1 100 ? 1.620 -17.006 -25.972 1.00 39.19 100 ALA A N 1
ATOM 818 C CA . ALA A 1 100 ? 0.323 -16.878 -26.614 1.00 39.19 100 ALA A CA 1
ATOM 819 C C . ALA A 1 100 ? 0.540 -16.898 -28.131 1.00 39.19 100 ALA A C 1
ATOM 821 O O . ALA A 1 100 ? 0.340 -15.895 -28.805 1.00 39.19 100 ALA A O 1
ATOM 822 N N . GLU A 1 101 ? 0.972 -18.048 -28.643 1.00 38.78 101 GLU A N 1
ATOM 823 C CA . GLU A 1 101 ? 0.728 -18.451 -30.025 1.00 38.78 101 GLU A CA 1
ATOM 824 C C . GLU A 1 101 ? 0.202 -19.895 -30.029 1.00 38.78 101 GLU A C 1
ATOM 826 O O . GLU A 1 101 ? 0.685 -20.758 -29.296 1.00 38.78 101 GLU A O 1
ATOM 831 N N . ASP A 1 102 ? -0.808 -20.090 -30.873 1.00 34.69 102 ASP A N 1
ATOM 832 C CA . ASP A 1 102 ? -1.470 -21.322 -31.304 1.00 34.69 102 ASP A CA 1
ATOM 833 C C . ASP A 1 102 ? -2.579 -21.961 -30.442 1.00 34.69 102 ASP A C 1
ATOM 835 O O . ASP A 1 102 ? -2.399 -22.772 -29.534 1.00 34.69 102 ASP A O 1
ATOM 839 N N . ASP A 1 103 ? -3.787 -21.607 -30.882 1.00 41.59 103 ASP A N 1
ATOM 840 C CA . ASP A 1 103 ? -5.040 -22.353 -30.858 1.00 41.59 103 ASP A CA 1
ATOM 841 C C . ASP A 1 103 ? -4.892 -23.740 -31.529 1.00 41.59 103 ASP A C 1
ATOM 843 O O . ASP A 1 103 ? -4.661 -23.818 -32.734 1.00 41.59 103 ASP A O 1
ATOM 847 N N . ALA A 1 104 ? -5.019 -24.835 -30.763 1.00 36.06 104 ALA A N 1
ATOM 848 C CA . ALA A 1 104 ? -5.469 -26.165 -31.219 1.00 36.06 104 ALA A CA 1
ATOM 849 C C . ALA A 1 104 ? -5.578 -27.168 -30.039 1.00 36.06 104 ALA A C 1
ATOM 851 O O . ALA A 1 104 ? -4.843 -27.050 -29.057 1.00 36.06 104 ALA A O 1
ATOM 852 N N . PRO A 1 105 ? -6.488 -28.167 -30.099 1.00 41.34 105 PRO A N 1
ATOM 853 C CA . PRO A 1 105 ? -6.932 -28.926 -28.929 1.00 41.34 105 PRO A CA 1
ATOM 854 C C . PRO A 1 105 ? -5.953 -30.028 -28.493 1.00 41.34 105 PRO A C 1
ATOM 856 O O . PRO A 1 105 ? -5.273 -30.652 -29.308 1.00 41.34 105 PRO A O 1
ATOM 859 N N . GLU A 1 106 ? -5.932 -30.291 -27.182 1.00 41.56 106 GLU A N 1
ATOM 860 C CA . GLU A 1 106 ? -5.070 -31.284 -26.530 1.00 41.56 106 GLU A CA 1
ATOM 861 C C . GLU A 1 106 ? -5.250 -32.716 -27.064 1.00 41.56 106 GLU A C 1
ATOM 863 O O . GLU A 1 106 ? -6.377 -33.167 -27.295 1.00 41.56 106 GLU A O 1
ATOM 868 N N . PRO A 1 107 ? -4.162 -33.507 -27.048 1.00 37.03 107 PRO A N 1
ATOM 869 C CA . PRO A 1 107 ? -4.267 -34.906 -26.688 1.00 37.03 107 PRO A CA 1
ATOM 870 C C . PRO A 1 107 ? -3.434 -35.262 -25.447 1.00 37.03 107 PRO A C 1
ATOM 872 O O . PRO A 1 107 ? -2.437 -34.645 -25.074 1.00 37.03 107 PRO A O 1
ATOM 875 N N . VAL A 1 108 ? -3.936 -36.307 -24.806 1.00 38.41 108 VAL A N 1
ATOM 876 C CA . VAL A 1 108 ? -3.732 -36.760 -23.435 1.00 38.41 108 VAL A CA 1
ATOM 877 C C . VAL A 1 108 ? -2.398 -37.509 -23.240 1.00 38.41 108 VAL A C 1
ATOM 879 O O . VAL A 1 108 ? -2.013 -38.334 -24.060 1.00 38.41 108 VAL A O 1
ATOM 882 N N . THR A 1 109 ? -1.780 -37.263 -22.074 1.00 40.91 109 THR A N 1
ATOM 883 C CA . THR A 1 109 ? -0.797 -38.075 -21.309 1.00 40.91 109 THR A CA 1
ATOM 884 C C . THR A 1 109 ? 0.559 -38.448 -21.917 1.00 40.91 109 THR A C 1
ATOM 886 O O . THR A 1 109 ? 0.635 -39.239 -22.840 1.00 40.91 109 THR A O 1
ATOM 889 N N . GLU A 1 110 ? 1.638 -38.064 -21.216 1.00 33.56 110 GLU A N 1
ATOM 890 C CA . GLU A 1 110 ? 2.577 -39.008 -20.573 1.00 33.56 110 GLU A CA 1
ATOM 891 C C . GLU A 1 110 ? 3.542 -38.263 -19.621 1.00 33.56 110 GLU A C 1
ATOM 893 O O . GLU A 1 110 ? 4.214 -37.297 -19.987 1.00 33.56 110 GLU A O 1
ATOM 898 N N . LYS A 1 111 ? 3.602 -38.694 -18.351 1.00 47.34 111 LYS A N 1
ATOM 899 C CA . LYS A 1 111 ? 4.526 -38.158 -17.337 1.00 47.34 111 LYS A CA 1
ATOM 900 C C . LYS A 1 111 ? 5.952 -38.608 -17.659 1.00 47.34 111 LYS A C 1
ATOM 902 O O . LYS A 1 111 ? 6.246 -39.796 -17.552 1.00 47.34 111 LYS A O 1
ATOM 907 N N . LYS A 1 112 ? 6.858 -37.667 -17.945 1.00 40.00 112 LYS A N 1
ATOM 908 C CA . LYS A 1 112 ? 8.301 -37.942 -18.025 1.00 40.00 112 LYS A CA 1
ATOM 909 C C . LYS A 1 112 ? 9.078 -37.111 -17.003 1.00 40.00 112 LYS A C 1
ATOM 911 O O . LYS A 1 112 ? 9.085 -35.883 -17.038 1.00 40.00 112 LYS A O 1
ATOM 916 N N . ASP A 1 113 ? 9.694 -37.843 -16.085 1.00 46.06 113 ASP A N 1
ATOM 917 C CA . ASP A 1 113 ? 10.526 -37.415 -14.963 1.00 46.06 113 ASP A CA 1
ATOM 918 C C . ASP A 1 113 ? 11.660 -36.470 -15.422 1.00 46.06 113 ASP A C 1
ATOM 920 O O . ASP A 1 113 ? 12.508 -36.850 -16.234 1.00 46.06 113 ASP A O 1
ATOM 924 N N . ARG A 1 114 ? 11.675 -35.216 -14.944 1.00 50.75 114 ARG A N 1
ATOM 925 C CA . ARG A 1 114 ? 12.726 -34.226 -15.251 1.00 50.75 114 ARG A CA 1
ATOM 926 C C . ARG A 1 114 ? 13.653 -34.066 -14.049 1.00 50.75 114 ARG A C 1
ATOM 928 O O . ARG A 1 114 ? 13.578 -33.086 -13.313 1.00 50.75 114 ARG A O 1
ATOM 935 N N . ARG A 1 115 ? 14.571 -35.019 -13.875 1.00 47.78 115 ARG A N 1
ATOM 936 C CA . ARG A 1 115 ? 15.762 -34.823 -13.035 1.00 47.78 115 ARG A CA 1
ATOM 937 C C . ARG A 1 115 ? 16.636 -33.734 -13.665 1.00 47.78 115 ARG A C 1
ATOM 939 O O . ARG A 1 115 ? 17.080 -33.872 -14.805 1.00 47.78 115 ARG A O 1
ATOM 946 N N . GLY A 1 116 ? 16.832 -32.638 -12.934 1.00 46.06 116 GLY A N 1
ATOM 947 C CA . GLY A 1 116 ? 17.623 -31.486 -13.362 1.00 46.06 116 GLY A CA 1
ATOM 948 C C . GLY A 1 116 ? 19.055 -31.880 -13.726 1.00 46.06 116 GLY A C 1
ATOM 949 O O . GLY A 1 116 ? 19.734 -32.571 -12.968 1.00 46.06 116 GLY A O 1
ATOM 950 N N . LYS A 1 117 ? 19.516 -31.447 -14.903 1.00 57.44 117 LYS A N 1
ATOM 951 C CA . LYS A 1 117 ? 20.913 -31.594 -15.316 1.00 57.44 117 LYS A CA 1
ATOM 952 C C . LYS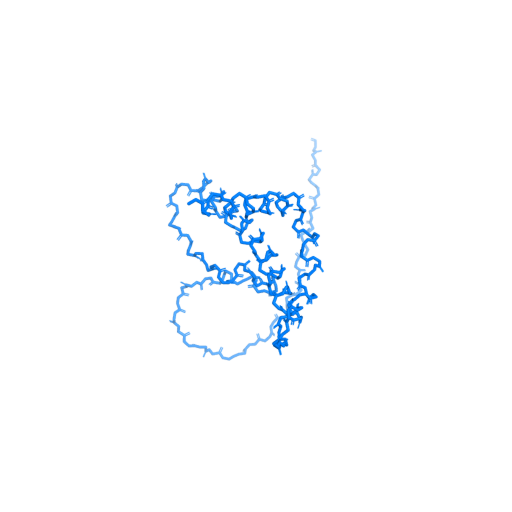 A 1 117 ? 21.744 -30.546 -14.571 1.00 57.44 117 LYS A C 1
ATOM 954 O O . LYS A 1 117 ? 21.648 -29.363 -14.884 1.00 57.44 117 LYS A O 1
ATOM 959 N N . LEU A 1 118 ? 22.542 -30.973 -13.590 1.00 52.78 118 LEU A N 1
ATOM 960 C CA . LEU A 1 118 ? 23.617 -30.147 -13.039 1.00 52.78 118 LEU A CA 1
ATOM 961 C C . LEU A 1 118 ? 24.675 -29.923 -14.128 1.00 52.78 118 LEU A C 1
ATOM 963 O O . LEU A 1 118 ? 25.209 -30.882 -14.684 1.00 52.78 118 LEU A O 1
ATOM 967 N N . LEU A 1 119 ? 24.983 -28.660 -14.417 1.00 54.81 119 LEU A N 1
ATOM 968 C CA . LEU A 1 119 ? 26.129 -28.269 -15.234 1.00 54.81 119 LEU A CA 1
ATOM 969 C C . LEU A 1 119 ? 27.403 -28.450 -14.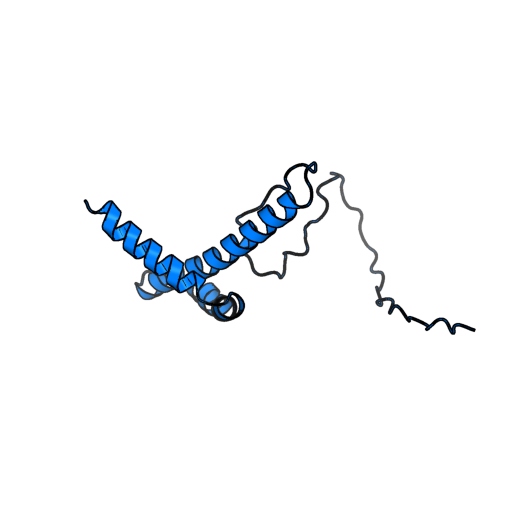400 1.00 54.81 119 LEU A C 1
ATOM 971 O O . LEU A 1 119 ? 27.718 -27.627 -13.544 1.00 54.81 119 LEU A O 1
ATOM 975 N N . THR A 1 120 ? 28.136 -29.536 -14.632 1.00 54.34 120 THR A N 1
ATOM 976 C CA . THR A 1 120 ? 29.488 -29.716 -14.097 1.00 54.34 120 THR A CA 1
ATOM 977 C C . THR A 1 120 ? 30.479 -28.927 -14.949 1.00 54.34 120 THR A C 1
ATOM 979 O O . THR A 1 120 ? 30.767 -29.281 -16.090 1.00 54.34 120 THR A O 1
ATOM 982 N N . LEU A 1 121 ? 31.003 -27.833 -14.394 1.00 50.22 121 LEU A N 1
ATOM 983 C CA . LEU A 1 121 ? 32.063 -27.038 -15.009 1.00 50.22 121 LEU A CA 1
ATOM 984 C C . LEU A 1 121 ? 33.420 -27.672 -14.683 1.00 50.22 121 LEU A C 1
ATOM 986 O O . LEU A 1 121 ? 33.905 -27.572 -13.558 1.00 50.22 121 LEU A O 1
ATOM 990 N N . THR A 1 122 ? 34.047 -28.329 -15.655 1.00 61.12 122 THR A N 1
ATOM 991 C CA . THR A 1 122 ? 35.460 -28.724 -15.553 1.00 61.12 122 THR A CA 1
ATOM 992 C C . THR A 1 122 ? 36.369 -27.541 -15.903 1.00 61.12 122 THR A C 1
ATOM 994 O O . THR A 1 122 ? 36.205 -26.965 -16.983 1.00 61.12 122 THR A O 1
ATOM 997 N N . PRO A 1 123 ? 37.346 -27.179 -15.050 1.00 58.91 123 PRO A N 1
ATOM 998 C CA . PRO A 1 123 ? 38.300 -26.121 -15.355 1.00 58.91 123 PRO A CA 1
ATOM 999 C C . PRO A 1 123 ? 39.293 -26.583 -16.429 1.00 58.91 123 PRO A C 1
ATOM 1001 O O . PRO A 1 123 ? 39.854 -27.678 -16.370 1.00 58.91 123 PRO A O 1
ATOM 1004 N N . LYS A 1 124 ? 39.506 -25.733 -17.435 1.00 54.12 124 LYS A N 1
ATOM 1005 C CA . LYS A 1 124 ? 40.475 -25.951 -18.511 1.00 54.12 124 LYS A CA 1
ATOM 1006 C C . LYS A 1 124 ? 41.870 -25.589 -17.994 1.00 54.12 124 LYS A C 1
ATOM 1008 O O . LYS A 1 124 ? 42.170 -24.411 -17.832 1.00 54.12 124 LYS A O 1
ATOM 1013 N N . ASN A 1 125 ? 42.709 -26.594 -17.745 1.00 48.97 125 ASN A N 1
ATOM 1014 C CA . ASN A 1 125 ? 44.124 -26.393 -17.433 1.00 48.97 125 ASN A CA 1
ATOM 1015 C C . ASN A 1 125 ? 44.823 -25.719 -18.623 1.00 48.97 125 ASN A C 1
ATOM 1017 O O . ASN A 1 125 ? 44.924 -26.300 -19.707 1.00 48.97 125 ASN A O 1
ATOM 1021 N N . GLY A 1 126 ? 45.267 -24.479 -18.413 1.00 57.38 126 GLY A N 1
ATOM 1022 C CA . GLY A 1 126 ? 46.164 -23.757 -19.307 1.00 57.38 126 GLY A CA 1
ATOM 1023 C C . GLY A 1 126 ? 47.600 -24.219 -19.086 1.00 57.38 126 GLY A C 1
ATOM 1024 O O . GLY A 1 126 ? 48.061 -24.280 -17.948 1.00 57.38 126 GLY A O 1
ATOM 1025 N N . LYS A 1 127 ? 48.236 -24.598 -20.190 1.00 46.09 127 LYS A N 1
ATOM 1026 C CA . LYS A 1 127 ? 49.666 -24.872 -20.341 1.00 46.09 127 LYS A CA 1
ATOM 1027 C C . LYS A 1 127 ? 50.471 -23.579 -20.286 1.00 46.09 127 LYS A C 1
ATOM 1029 O O . LYS A 1 127 ? 49.918 -22.556 -20.750 1.00 46.09 127 LYS A O 1
#

Solvent-accessible surface area (backbone atoms only — not comparable to full-atom values): 8306 Å² total; per-residue (Å²): 127,65,64,66,55,55,49,52,52,50,51,50,49,51,54,56,56,70,70,52,59,66,71,66,46,53,70,47,42,66,65,28,51,57,53,48,71,56,83,55,105,41,72,69,40,55,52,35,43,53,55,39,51,52,46,37,49,55,43,39,53,50,51,51,49,52,51,56,53,52,50,75,73,46,88,81,68,80,82,77,84,78,60,71,72,61,56,56,52,73,71,91,63,68,84,61,85,61,80,92,72,82,94,76,84,88,83,82,86,80,94,74,90,80,80,79,82,79,84,80,83,78,84,81,86,81,131

Nearest PDB structures (foldseek):
  5ndw-assembly2_O5  TM=4.982E-01  e=1.973E+00  Saccharomyces cerevisiae S288C
  5it7-assembly1_hh  TM=5.118E-01  e=2.367E+00  Kluyveromyces lactis
  3lg7-assembly1_B  TM=2.737E-01  e=3.618E+00  synthetic construct

Sequence (127 aa):
MSESYMEKALLKLARQINAYDEASLMSLWEKYAEKVRHFEPTKRWEEAVLVFNLIQSTRLKNQLFNYNWAQSRQPGEPPVELDLAALTAPEKNAGRLRDAEDDAPEPVTEKKDRRGKLLTLTPKNGK